Protein AF-A0AAN6VGY4-F1 (afdb_monomer_lite)

Foldseek 3Di:
DCDPQDDPRVLQVVQVVQQPDQAEEAEAEAPADCVQAFDPPDPPPDHSVVSHHDYPHYYYHYDYPHPCCCVGPNPVVPDDDDDDDD

Sequence (86 aa):
LAGSLDGAELLTAVRERIEADPCWLLVLNSADDLKLFGSRTGDEARTLSDFIPRGPVGTVLWTSREKRIGGSLVGAQRAINQTSPV

Organism: NCBI:txid669021

Structure (mmCIF, N/CA/C/O backbone):
data_AF-A0AAN6VGY4-F1
#
_entry.id   AF-A0AAN6VGY4-F1
#
loop_
_atom_site.group_PDB
_atom_site.id
_atom_site.type_symbol
_atom_site.label_atom_id
_atom_site.label_alt_id
_atom_site.label_comp_id
_atom_site.label_asym_id
_atom_site.label_entity_id
_atom_site.label_seq_id
_atom_site.pdbx_PDB_ins_code
_atom_site.Cartn_x
_atom_site.Cartn_y
_atom_site.Cartn_z
_atom_site.occupancy
_atom_site.B_iso_or_equiv
_atom_site.auth_seq_id
_atom_site.auth_comp_id
_atom_site.auth_asym_id
_atom_site.auth_atom_id
_atom_site.pdbx_PDB_model_num
ATOM 1 N N . LEU A 1 1 ? -3.012 -17.193 -25.312 1.00 41.62 1 LEU A N 1
ATOM 2 C CA . LEU A 1 1 ? -2.112 -16.022 -25.363 1.00 41.62 1 LEU A CA 1
ATOM 3 C C . LEU A 1 1 ? -1.584 -15.798 -23.954 1.00 41.62 1 LEU A C 1
ATOM 5 O O . LEU A 1 1 ? -2.220 -15.102 -23.183 1.00 41.62 1 LEU A O 1
ATOM 9 N N . ALA A 1 2 ? -0.513 -16.489 -23.574 1.00 47.97 2 ALA A N 1
ATOM 10 C CA . ALA A 1 2 ? 0.123 -16.307 -22.271 1.00 47.97 2 ALA A CA 1
ATOM 11 C C . ALA A 1 2 ? 1.589 -15.968 -22.538 1.00 47.97 2 ALA A C 1
ATOM 13 O O . ALA A 1 2 ? 2.466 -16.819 -22.427 1.00 47.97 2 ALA A O 1
ATOM 14 N N . GLY A 1 3 ? 1.825 -14.747 -23.024 1.00 58.06 3 GLY A N 1
ATOM 15 C CA . GLY A 1 3 ? 3.153 -14.155 -22.899 1.00 58.06 3 GLY A CA 1
ATOM 16 C C . GLY A 1 3 ? 3.443 -14.005 -21.408 1.00 58.06 3 GLY A C 1
ATOM 17 O O . GLY A 1 3 ? 2.525 -13.710 -20.640 1.00 58.06 3 GLY A O 1
ATOM 18 N N . SER A 1 4 ? 4.673 -14.290 -20.981 1.00 74.06 4 SER A N 1
ATOM 19 C CA . SER A 1 4 ? 5.060 -14.067 -19.592 1.00 74.06 4 SER A CA 1
ATOM 20 C C . SER A 1 4 ? 4.930 -12.576 -19.301 1.00 74.06 4 SER A C 1
ATOM 22 O O . SER A 1 4 ? 5.702 -11.790 -19.842 1.00 74.06 4 SER A O 1
ATOM 24 N N . LEU A 1 5 ? 3.945 -12.192 -18.490 1.00 76.56 5 LEU A N 1
ATOM 25 C CA . LEU A 1 5 ? 3.870 -10.841 -17.945 1.00 76.56 5 LEU A CA 1
ATOM 26 C C . LEU A 1 5 ? 5.187 -10.564 -17.215 1.00 76.56 5 LEU A C 1
ATOM 28 O O . LEU A 1 5 ? 5.565 -11.334 -16.327 1.00 76.56 5 LEU A O 1
ATOM 32 N N . ASP A 1 6 ? 5.881 -9.496 -17.591 1.00 83.31 6 ASP A N 1
ATOM 33 C CA . ASP A 1 6 ? 7.127 -9.081 -16.960 1.00 83.31 6 ASP A CA 1
ATOM 34 C C . ASP A 1 6 ? 7.000 -7.691 -16.323 1.00 83.31 6 ASP A C 1
ATOM 36 O O . ASP A 1 6 ? 6.059 -6.931 -16.572 1.00 83.31 6 ASP A O 1
ATOM 40 N N . GLY A 1 7 ? 7.916 -7.410 -15.393 1.00 87.25 7 GLY A N 1
ATOM 41 C CA . GLY A 1 7 ? 8.067 -6.114 -14.734 1.00 87.25 7 GLY A CA 1
ATOM 42 C C . GLY A 1 7 ? 6.748 -5.432 -14.354 1.00 87.25 7 GLY A C 1
ATOM 43 O O . GLY A 1 7 ? 6.006 -5.895 -13.487 1.00 87.25 7 GLY A O 1
ATOM 44 N N . ALA A 1 8 ? 6.480 -4.297 -15.000 1.00 88.56 8 ALA A N 1
ATOM 45 C CA . ALA A 1 8 ? 5.333 -3.446 -14.708 1.00 88.56 8 ALA A CA 1
ATOM 46 C C . ALA A 1 8 ? 3.983 -4.082 -15.076 1.00 88.56 8 ALA A C 1
ATOM 48 O O . ALA A 1 8 ? 3.003 -3.832 -14.381 1.00 88.56 8 ALA A O 1
ATOM 49 N N . GLU A 1 9 ? 3.910 -4.893 -16.135 1.00 90.38 9 GLU A N 1
ATOM 50 C CA . GLU A 1 9 ? 2.652 -5.525 -16.552 1.00 90.38 9 GLU A CA 1
ATOM 51 C C . GLU A 1 9 ? 2.209 -6.582 -15.541 1.00 90.38 9 GLU A C 1
ATOM 53 O O . GLU A 1 9 ? 1.033 -6.651 -15.183 1.00 90.38 9 GLU A O 1
ATOM 58 N N . LEU A 1 10 ? 3.166 -7.348 -15.007 1.00 92.94 10 LEU A N 1
ATOM 59 C CA . LEU A 1 10 ? 2.903 -8.297 -13.929 1.00 92.94 10 LEU A CA 1
ATOM 60 C C . LEU A 1 10 ? 2.400 -7.583 -12.670 1.00 92.94 10 LEU A C 1
ATOM 62 O O . LEU A 1 10 ? 1.408 -8.002 -12.078 1.00 92.94 10 LEU A O 1
ATOM 66 N N . LEU A 1 11 ? 3.061 -6.494 -12.269 1.00 92.62 11 LEU A N 1
ATOM 67 C CA . LEU A 1 11 ? 2.667 -5.725 -11.089 1.00 92.62 11 LEU A CA 1
ATOM 68 C C . LEU A 1 11 ? 1.282 -5.083 -11.255 1.00 92.62 11 LEU A C 1
ATOM 70 O O . LEU A 1 11 ? 0.496 -5.080 -10.308 1.00 92.62 11 LEU A O 1
ATOM 74 N N . THR A 1 12 ? 0.948 -4.604 -12.456 1.00 93.44 12 THR A N 1
ATOM 75 C CA . THR A 1 12 ? -0.403 -4.128 -12.780 1.00 93.44 12 THR A CA 1
ATOM 76 C C . THR A 1 12 ? -1.430 -5.254 -12.676 1.00 93.44 12 THR A C 1
ATOM 78 O O . THR A 1 12 ? -2.436 -5.086 -11.992 1.00 93.44 12 THR A O 1
ATOM 81 N N . ALA A 1 13 ? -1.167 -6.421 -13.266 1.00 95.06 13 ALA A N 1
ATOM 82 C CA . ALA A 1 13 ? -2.095 -7.548 -13.210 1.00 95.06 13 ALA A CA 1
ATOM 83 C C . ALA A 1 13 ? -2.322 -8.050 -11.771 1.00 95.06 13 ALA A C 1
ATOM 85 O O . ALA A 1 13 ? -3.448 -8.368 -11.386 1.00 95.06 13 ALA A O 1
ATOM 86 N N . VAL A 1 14 ? -1.267 -8.089 -10.947 1.00 94.38 14 VAL A N 1
ATOM 87 C CA . VAL A 1 14 ? -1.372 -8.430 -9.518 1.00 94.38 14 VAL A CA 1
ATOM 88 C C . VAL A 1 14 ? -2.231 -7.407 -8.781 1.00 94.38 14 VAL A C 1
ATOM 90 O O . VAL A 1 14 ? -3.131 -7.796 -8.034 1.00 94.38 14 VAL A O 1
ATOM 93 N N . ARG A 1 15 ? -1.990 -6.110 -9.011 1.00 95.19 15 ARG A N 1
ATOM 94 C CA . ARG A 1 15 ? -2.777 -5.025 -8.420 1.00 95.19 15 ARG A CA 1
ATOM 95 C C . ARG A 1 15 ? -4.264 -5.178 -8.741 1.00 95.19 15 ARG A C 1
ATOM 97 O O . ARG A 1 15 ? -5.078 -5.212 -7.823 1.00 95.19 15 ARG A O 1
ATOM 104 N N . GLU A 1 16 ? -4.599 -5.311 -10.021 1.00 94.81 16 GLU A N 1
ATOM 105 C CA . GLU A 1 16 ? -5.980 -5.448 -10.498 1.00 94.81 16 GLU A CA 1
ATOM 106 C C . GLU A 1 16 ? -6.656 -6.696 -9.924 1.00 94.81 16 GLU A C 1
ATOM 108 O O . GLU A 1 16 ? -7.819 -6.656 -9.521 1.00 94.81 16 GLU A O 1
ATOM 113 N N . ARG A 1 17 ? -5.925 -7.812 -9.822 1.00 95.31 17 ARG A N 1
ATOM 114 C CA . ARG A 1 17 ? -6.476 -9.051 -9.268 1.00 95.31 17 ARG A CA 1
ATOM 115 C C . ARG A 1 17 ? -6.825 -8.934 -7.786 1.00 95.31 17 ARG A C 1
ATOM 117 O O . ARG A 1 17 ? -7.827 -9.530 -7.383 1.00 95.31 17 ARG A O 1
ATOM 124 N N . ILE A 1 18 ? -6.008 -8.216 -7.009 1.00 95.31 18 ILE A N 1
ATOM 125 C CA . ILE A 1 18 ? -6.269 -7.922 -5.592 1.00 95.31 18 ILE A CA 1
ATOM 126 C C . ILE A 1 18 ? -7.462 -6.969 -5.471 1.00 95.31 18 ILE A C 1
ATOM 128 O O . ILE A 1 18 ? -8.372 -7.246 -4.701 1.00 95.31 18 ILE A O 1
ATOM 132 N N . GLU A 1 19 ? -7.499 -5.889 -6.261 1.00 95.00 19 GLU A N 1
ATOM 133 C CA . GLU A 1 19 ? -8.607 -4.918 -6.257 1.00 95.00 19 GLU A CA 1
ATOM 134 C C . GLU A 1 19 ? -9.960 -5.548 -6.636 1.00 95.00 19 GLU A C 1
ATOM 136 O O . GLU A 1 19 ? -11.001 -5.074 -6.183 1.00 95.00 19 GLU A O 1
ATOM 141 N N . ALA A 1 20 ? -9.955 -6.619 -7.436 1.00 94.19 20 ALA A N 1
ATOM 142 C CA . ALA A 1 20 ? -11.153 -7.375 -7.798 1.00 94.19 20 ALA A CA 1
ATOM 143 C C . ALA A 1 20 ? -11.701 -8.266 -6.666 1.00 94.19 20 ALA A C 1
ATOM 145 O O . ALA A 1 20 ? -12.816 -8.780 -6.786 1.00 94.19 20 ALA A O 1
ATOM 146 N N . ASP A 1 21 ? -10.937 -8.495 -5.594 1.00 94.31 21 ASP A N 1
ATOM 147 C CA . ASP A 1 21 ? -11.423 -9.234 -4.431 1.00 94.31 21 ASP A CA 1
ATOM 148 C C . ASP A 1 21 ? -12.313 -8.325 -3.558 1.00 94.31 21 ASP A C 1
ATOM 150 O O . ASP A 1 21 ? -11.915 -7.202 -3.239 1.00 94.31 21 ASP A O 1
ATOM 154 N N . PRO A 1 22 ? -13.520 -8.759 -3.152 1.00 90.56 22 PRO A N 1
ATOM 155 C CA . PRO A 1 22 ? -14.397 -7.951 -2.305 1.00 90.56 22 PRO A CA 1
ATOM 156 C C . PRO A 1 22 ? -13.858 -7.703 -0.886 1.00 90.56 22 PRO A C 1
ATOM 158 O O . PRO A 1 22 ? -14.406 -6.845 -0.192 1.00 90.56 22 PRO A O 1
ATOM 161 N N . CYS A 1 23 ? -12.847 -8.444 -0.413 1.00 93.56 23 CYS A N 1
ATOM 162 C CA . CYS A 1 23 ? -12.254 -8.230 0.908 1.00 93.56 23 CYS A CA 1
ATOM 163 C C . CYS A 1 23 ? -10.777 -8.642 0.943 1.00 93.56 23 CYS A C 1
ATOM 165 O O . CYS A 1 23 ? -10.453 -9.828 0.947 1.00 93.56 23 CYS A O 1
ATOM 167 N N . TRP A 1 24 ? -9.870 -7.666 1.047 1.00 94.88 24 TRP A N 1
ATOM 168 C CA . TRP A 1 24 ? -8.431 -7.936 1.080 1.00 94.88 24 TRP A CA 1
ATOM 169 C C . TRP A 1 24 ? -7.652 -7.045 2.055 1.00 94.88 24 TRP A C 1
ATOM 171 O O . TRP A 1 24 ? -8.009 -5.900 2.349 1.00 94.88 24 TRP A O 1
ATOM 181 N N . LEU A 1 25 ? -6.530 -7.593 2.524 1.00 94.75 25 LEU A N 1
ATOM 182 C CA . LEU A 1 25 ? -5.497 -6.900 3.286 1.00 94.75 25 LEU A CA 1
ATOM 183 C C . LEU A 1 25 ? -4.143 -7.192 2.637 1.00 94.75 25 LEU A C 1
ATOM 185 O O . LEU A 1 25 ? -3.717 -8.345 2.588 1.00 94.75 25 LEU A O 1
ATOM 189 N N . LEU A 1 26 ? -3.452 -6.152 2.175 1.00 94.81 26 LEU A N 1
ATOM 190 C CA . LEU A 1 26 ? -2.071 -6.258 1.710 1.00 94.81 26 LEU A CA 1
ATOM 191 C C . LEU A 1 26 ? -1.134 -5.743 2.801 1.00 94.81 26 LEU A C 1
ATOM 193 O O . LEU A 1 26 ? -1.248 -4.595 3.224 1.00 94.81 26 LEU A O 1
ATOM 197 N N . VAL A 1 27 ? -0.192 -6.574 3.243 1.00 93.69 27 VAL A N 1
ATOM 198 C CA . VAL A 1 27 ? 0.816 -6.184 4.236 1.00 93.69 27 VAL A CA 1
ATOM 199 C C . VAL A 1 27 ? 2.149 -5.946 3.541 1.00 93.69 27 VAL A C 1
ATOM 201 O O . VAL A 1 27 ? 2.739 -6.869 2.983 1.00 93.69 27 VAL A O 1
ATOM 204 N N . LEU A 1 28 ? 2.640 -4.712 3.605 1.00 91.12 28 LEU A N 1
ATOM 205 C CA . LEU A 1 28 ? 3.970 -4.330 3.142 1.00 91.12 28 LEU A CA 1
ATOM 206 C C . LEU A 1 28 ? 4.886 -4.213 4.355 1.00 91.12 28 LEU A C 1
ATOM 208 O O . LEU A 1 28 ? 4.894 -3.200 5.060 1.00 91.12 28 LEU A O 1
ATOM 212 N N . ASN A 1 29 ? 5.610 -5.298 4.622 1.00 89.88 29 ASN A N 1
ATOM 213 C CA . ASN A 1 29 ? 6.494 -5.389 5.772 1.00 89.88 29 ASN A CA 1
ATOM 214 C C . ASN A 1 29 ? 7.881 -4.807 5.458 1.00 89.88 29 ASN A C 1
ATOM 216 O O . ASN A 1 29 ? 8.429 -5.076 4.392 1.00 89.88 29 ASN A O 1
ATOM 220 N N . SER A 1 30 ? 8.462 -4.063 6.402 1.00 88.75 30 SER A N 1
ATOM 221 C CA . SER A 1 30 ? 9.805 -3.466 6.273 1.00 88.75 30 SER A CA 1
ATOM 222 C C . SER A 1 30 ? 9.942 -2.461 5.117 1.00 88.75 30 SER A C 1
ATOM 224 O O . SER A 1 30 ? 10.964 -2.415 4.433 1.00 88.75 30 SER A O 1
ATOM 226 N N . ALA A 1 31 ? 8.923 -1.624 4.910 1.00 88.31 31 ALA A N 1
ATOM 227 C CA . ALA A 1 31 ? 8.900 -0.558 3.908 1.00 88.31 31 ALA A CA 1
ATOM 228 C C . ALA A 1 31 ? 9.760 0.654 4.326 1.00 88.31 31 ALA A C 1
ATOM 230 O O . ALA A 1 31 ? 9.272 1.773 4.481 1.00 88.31 31 ALA A O 1
ATOM 231 N N . ASP A 1 32 ? 11.048 0.425 4.567 1.00 86.62 32 ASP A N 1
ATOM 232 C CA . ASP A 1 32 ? 11.980 1.445 5.059 1.00 86.62 32 ASP A CA 1
ATOM 233 C C . ASP A 1 32 ? 12.535 2.324 3.922 1.00 86.62 32 ASP A C 1
ATOM 235 O O . ASP A 1 32 ? 12.849 3.496 4.133 1.00 86.62 32 ASP A O 1
ATOM 239 N N . ASP A 1 33 ? 12.639 1.780 2.703 1.00 86.25 33 ASP A N 1
ATOM 240 C CA . ASP A 1 33 ? 13.206 2.490 1.554 1.00 86.25 33 ASP A CA 1
ATOM 241 C C . ASP A 1 33 ? 12.161 3.345 0.823 1.00 86.25 33 ASP A C 1
ATOM 243 O O . ASP A 1 33 ? 11.492 2.920 -0.120 1.00 86.25 33 ASP A O 1
ATOM 247 N N . LEU A 1 34 ? 12.047 4.604 1.239 1.00 79.12 34 LEU A N 1
ATOM 248 C CA . LEU A 1 34 ? 11.124 5.558 0.625 1.00 79.12 34 LEU A CA 1
ATOM 249 C C . LEU A 1 34 ? 11.445 5.896 -0.835 1.00 79.12 34 LEU A C 1
ATOM 251 O O . LEU A 1 34 ? 10.558 6.396 -1.531 1.00 79.12 34 LEU A O 1
ATOM 255 N N . LYS A 1 35 ? 12.670 5.653 -1.318 1.00 80.12 35 LYS A N 1
ATOM 256 C CA . LYS A 1 35 ? 13.011 5.908 -2.725 1.00 80.12 35 LYS A CA 1
ATOM 257 C C . LYS A 1 35 ? 12.313 4.914 -3.635 1.00 80.12 35 LYS A C 1
ATOM 259 O O . LYS A 1 35 ? 11.742 5.314 -4.640 1.00 80.12 35 LYS A O 1
ATOM 264 N N . LEU A 1 36 ? 12.262 3.654 -3.213 1.00 78.19 36 LEU A N 1
ATOM 265 C CA . LEU A 1 36 ? 11.589 2.588 -3.943 1.00 78.19 36 LEU A CA 1
ATOM 266 C C . LEU A 1 36 ? 10.066 2.806 -4.032 1.00 78.19 36 LEU A C 1
ATOM 268 O O . LEU A 1 36 ? 9.439 2.493 -5.047 1.00 78.19 36 LEU A O 1
ATOM 272 N N . PHE A 1 37 ? 9.464 3.353 -2.971 1.00 76.38 37 PHE A N 1
ATOM 273 C CA . PHE A 1 37 ? 8.013 3.490 -2.891 1.00 76.38 37 PHE A CA 1
ATOM 274 C C . PHE A 1 37 ? 7.459 4.855 -3.309 1.00 76.38 37 PHE A C 1
ATOM 276 O O . PHE A 1 37 ? 6.359 4.874 -3.846 1.00 76.38 37 PHE A O 1
ATOM 283 N N . GLY A 1 38 ? 8.142 5.984 -3.089 1.00 65.19 38 GLY A N 1
ATOM 284 C CA . GLY A 1 38 ? 7.483 7.288 -3.281 1.00 65.19 38 GLY A CA 1
ATOM 285 C C . GLY A 1 38 ? 8.358 8.507 -3.549 1.00 65.19 38 GLY A C 1
ATOM 286 O O . GLY A 1 38 ? 7.820 9.564 -3.879 1.00 65.19 38 GLY A O 1
ATOM 287 N N . SER A 1 39 ? 9.684 8.419 -3.446 1.00 62.16 39 SER A N 1
ATOM 288 C CA . SER A 1 39 ? 10.540 9.559 -3.778 1.00 62.16 39 SER A CA 1
ATOM 289 C C . SER A 1 39 ? 10.852 9.563 -5.272 1.00 62.16 39 SER A C 1
ATOM 291 O O . SER A 1 39 ? 11.815 8.945 -5.710 1.00 62.16 39 SER A O 1
ATOM 293 N N . ARG A 1 40 ? 10.046 10.286 -6.063 1.00 61.62 40 ARG A N 1
ATOM 294 C CA . ARG A 1 40 ? 10.375 10.614 -7.461 1.00 61.62 40 ARG A CA 1
ATOM 295 C C . ARG A 1 40 ? 11.558 11.585 -7.484 1.00 61.62 40 ARG A C 1
ATOM 297 O O . ARG A 1 40 ? 11.383 12.791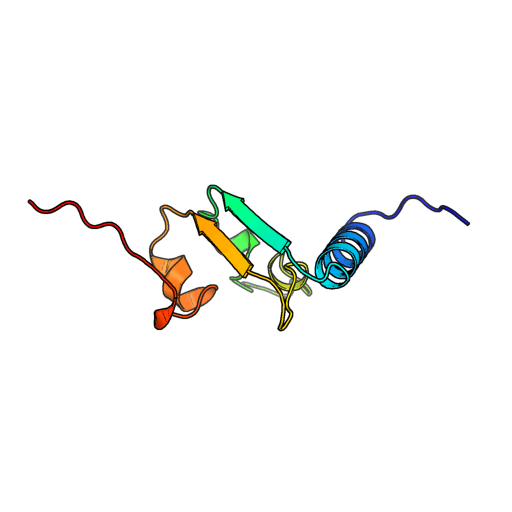 -7.628 1.00 61.62 40 ARG A O 1
ATOM 304 N N . THR A 1 41 ? 12.770 11.084 -7.275 1.00 51.53 41 THR A N 1
ATOM 305 C CA . THR A 1 41 ? 14.000 11.850 -7.496 1.00 51.53 41 THR A CA 1
ATOM 306 C C . THR A 1 41 ? 14.521 11.529 -8.892 1.00 51.53 41 THR A C 1
ATOM 308 O O . THR A 1 41 ? 15.371 10.660 -9.038 1.00 51.53 41 THR A O 1
ATOM 311 N N . GLY A 1 42 ? 13.989 12.203 -9.918 1.00 56.91 42 GLY A N 1
ATOM 312 C CA . GLY A 1 42 ? 14.411 12.047 -11.319 1.00 56.91 42 GLY A CA 1
ATOM 313 C C . GLY A 1 42 ? 13.277 11.696 -12.287 1.00 56.91 42 GLY A C 1
ATOM 314 O O . GLY A 1 42 ? 12.103 11.734 -11.921 1.00 56.91 42 GLY A O 1
ATOM 315 N N . ASP A 1 43 ? 13.649 11.348 -13.522 1.00 51.44 43 ASP A N 1
ATOM 316 C CA . ASP A 1 43 ? 12.760 11.006 -14.651 1.00 51.44 43 ASP A CA 1
ATOM 317 C C . ASP A 1 43 ? 12.209 9.562 -14.571 1.00 51.44 43 ASP A C 1
ATOM 319 O O . ASP A 1 43 ? 11.925 8.912 -15.577 1.00 51.44 43 ASP A O 1
ATOM 323 N N . GLU A 1 44 ? 12.086 9.008 -13.358 1.00 58.09 44 GLU A N 1
ATOM 324 C CA . GLU A 1 44 ? 11.477 7.692 -13.168 1.00 58.09 44 GLU A CA 1
ATOM 325 C C . GLU A 1 44 ? 9.960 7.800 -13.372 1.00 58.09 44 GLU A C 1
ATOM 327 O O . GLU A 1 44 ? 9.221 8.419 -12.595 1.00 58.09 44 GLU A O 1
ATOM 332 N N . ALA A 1 45 ? 9.498 7.210 -14.476 1.00 63.66 45 ALA A N 1
ATOM 333 C CA . ALA A 1 45 ? 8.120 7.313 -14.938 1.00 63.66 45 ALA A CA 1
ATOM 334 C C . ALA A 1 45 ? 7.103 6.611 -14.017 1.00 63.66 45 ALA A C 1
ATOM 336 O O . ALA A 1 45 ? 5.926 6.970 -14.055 1.00 63.66 45 ALA A O 1
ATOM 337 N N . ARG A 1 46 ? 7.527 5.626 -13.205 1.00 69.94 46 ARG A N 1
ATOM 338 C CA . ARG A 1 46 ? 6.676 4.881 -12.256 1.00 69.94 46 ARG A CA 1
ATOM 339 C C . ARG A 1 46 ? 7.459 4.465 -11.014 1.00 69.94 46 ARG A C 1
ATOM 341 O O . ARG A 1 46 ? 8.609 4.058 -11.122 1.00 69.94 46 ARG A O 1
ATOM 348 N N . THR A 1 47 ? 6.805 4.505 -9.860 1.00 83.62 47 THR A N 1
ATOM 349 C CA . THR A 1 47 ? 7.327 4.003 -8.574 1.00 83.62 47 THR A CA 1
ATOM 350 C C . THR A 1 47 ? 6.535 2.776 -8.127 1.00 83.62 47 THR A C 1
ATOM 352 O O . THR A 1 47 ? 5.440 2.528 -8.638 1.00 83.62 47 THR A O 1
ATOM 355 N N . LEU A 1 48 ? 7.020 2.013 -7.136 1.00 85.31 48 LEU A N 1
ATOM 356 C CA . LEU A 1 48 ? 6.246 0.867 -6.636 1.00 85.31 48 LEU A CA 1
ATOM 357 C C . LEU A 1 48 ? 4.867 1.265 -6.092 1.00 85.31 48 LEU A C 1
ATOM 359 O O . LEU A 1 48 ? 3.941 0.461 -6.175 1.00 85.31 48 LEU A O 1
ATOM 363 N N . SER A 1 49 ? 4.687 2.499 -5.599 1.00 85.62 49 SER A N 1
ATOM 364 C CA . SER A 1 49 ? 3.372 2.970 -5.132 1.00 85.62 49 SER A CA 1
ATOM 365 C C . SER A 1 49 ? 2.290 3.021 -6.210 1.00 85.62 49 SER A C 1
ATOM 367 O O . SER A 1 49 ? 1.098 3.009 -5.882 1.00 85.62 49 SER A O 1
ATOM 369 N N . ASP A 1 50 ? 2.671 3.041 -7.488 1.00 88.69 50 ASP A N 1
ATOM 370 C CA . ASP A 1 50 ? 1.728 3.015 -8.607 1.00 88.69 50 ASP A CA 1
ATOM 371 C C . ASP A 1 50 ? 1.075 1.637 -8.779 1.00 88.69 50 ASP A C 1
ATOM 373 O O . ASP A 1 50 ? -0.040 1.530 -9.300 1.00 88.69 50 ASP A O 1
ATOM 377 N N . PHE A 1 51 ? 1.728 0.592 -8.272 1.00 91.50 51 PHE A N 1
ATOM 378 C CA . PHE A 1 51 ? 1.264 -0.793 -8.336 1.00 91.50 51 PHE A CA 1
ATOM 379 C C . PHE A 1 51 ? 0.621 -1.277 -7.035 1.00 91.50 51 PHE A C 1
ATOM 381 O O . PHE A 1 51 ? 0.212 -2.429 -6.932 1.00 91.50 51 PHE A O 1
ATOM 388 N N . ILE A 1 52 ? 0.495 -0.407 -6.035 1.00 92.00 52 ILE A N 1
ATOM 389 C CA . ILE A 1 52 ? -0.176 -0.759 -4.786 1.00 92.00 52 ILE A CA 1
ATOM 390 C C . ILE A 1 52 ? -1.693 -0.664 -4.983 1.00 92.00 52 ILE A C 1
ATOM 392 O O . ILE A 1 52 ? -2.160 0.375 -5.457 1.00 92.00 52 ILE A O 1
ATOM 396 N N . PRO A 1 53 ? -2.462 -1.704 -4.605 1.00 93.38 53 PRO A N 1
ATOM 397 C CA . PRO A 1 53 ? -3.916 -1.719 -4.699 1.00 93.38 53 PRO A CA 1
ATOM 398 C C . PRO A 1 53 ? -4.573 -0.510 -4.033 1.00 93.38 53 PRO A C 1
ATOM 400 O O . PRO A 1 53 ? -4.241 -0.124 -2.909 1.00 93.38 53 PRO A O 1
ATOM 403 N N . ARG A 1 54 ? -5.539 0.076 -4.736 1.00 87.75 54 ARG A N 1
ATOM 404 C CA . ARG A 1 54 ? -6.378 1.185 -4.288 1.00 87.75 54 ARG A CA 1
ATOM 405 C C . ARG A 1 54 ? -7.823 0.786 -4.534 1.00 87.75 54 ARG A C 1
ATOM 407 O O . ARG A 1 54 ? -8.194 0.420 -5.639 1.00 87.75 54 ARG A O 1
ATOM 414 N N . GLY A 1 55 ? -8.666 0.894 -3.521 1.00 81.38 55 GLY A N 1
ATOM 415 C CA . GLY A 1 55 ? -10.068 0.549 -3.685 1.00 81.38 55 GLY A CA 1
ATOM 416 C C . GLY A 1 55 ? -10.887 0.869 -2.446 1.00 81.38 55 GLY A C 1
ATOM 417 O O . GLY A 1 55 ? -10.318 1.085 -1.375 1.00 81.38 55 GLY A O 1
ATOM 418 N N . PRO A 1 56 ? -12.220 0.919 -2.582 1.00 77.69 56 PRO A N 1
ATOM 419 C CA . PRO A 1 56 ? -13.114 1.186 -1.459 1.00 77.69 56 PRO A CA 1
ATOM 420 C C . PRO A 1 56 ? -13.221 -0.003 -0.491 1.00 77.69 56 PRO A C 1
ATOM 422 O O . PRO A 1 56 ? -13.615 0.182 0.656 1.00 77.69 56 PRO A O 1
ATOM 425 N N . VAL A 1 57 ? -12.876 -1.211 -0.949 1.00 84.56 57 VAL A N 1
ATOM 426 C CA . VAL A 1 57 ? -13.047 -2.479 -0.231 1.00 84.56 57 VAL A CA 1
ATOM 427 C C . VAL A 1 57 ? -11.703 -3.184 -0.053 1.00 84.56 57 VAL A C 1
ATOM 429 O O . VAL A 1 57 ? -11.402 -4.168 -0.712 1.00 84.56 57 VAL A O 1
ATOM 432 N N . GLY A 1 58 ? -10.852 -2.638 0.815 1.00 90.69 58 GLY A N 1
ATOM 433 C CA . GLY A 1 58 ? -9.579 -3.259 1.180 1.00 90.69 58 GLY A CA 1
ATOM 434 C C . GLY A 1 58 ? -8.623 -2.301 1.876 1.00 90.69 58 GLY A C 1
ATOM 435 O O . GLY A 1 58 ? -8.873 -1.098 1.960 1.00 90.69 58 GLY A O 1
ATOM 436 N N . THR A 1 59 ? -7.547 -2.831 2.454 1.00 92.56 59 THR A N 1
ATOM 437 C CA . THR A 1 59 ? -6.582 -2.037 3.231 1.00 92.56 59 THR A CA 1
ATOM 438 C C . THR A 1 59 ? -5.150 -2.451 2.927 1.00 92.56 59 THR A C 1
ATOM 440 O O . THR A 1 59 ? -4.846 -3.631 2.774 1.00 92.56 59 THR A O 1
ATOM 443 N N . VAL A 1 60 ? -4.249 -1.469 2.888 1.00 92.62 60 VAL A N 1
ATOM 444 C CA . VAL A 1 60 ? -2.802 -1.702 2.854 1.00 92.62 60 VAL A CA 1
ATOM 445 C C . VAL A 1 60 ? -2.228 -1.347 4.220 1.00 92.62 60 VAL A C 1
ATOM 447 O O . VAL A 1 60 ? -2.333 -0.199 4.657 1.00 92.62 60 VAL A O 1
ATOM 450 N N . LEU A 1 61 ? -1.625 -2.324 4.890 1.00 92.62 61 LEU A N 1
ATOM 451 C CA . LEU A 1 61 ? -0.902 -2.125 6.139 1.00 92.62 61 LEU A CA 1
ATOM 452 C C . LEU A 1 61 ? 0.591 -2.027 5.845 1.00 92.62 61 LEU A C 1
ATOM 454 O O . LEU A 1 61 ? 1.189 -2.943 5.285 1.00 92.62 61 LEU A O 1
ATOM 458 N N . TRP A 1 62 ? 1.188 -0.925 6.273 1.00 90.69 62 TRP A N 1
ATOM 459 C CA . TRP A 1 62 ? 2.608 -0.658 6.115 1.00 90.69 62 TRP A CA 1
ATOM 460 C C . TRP A 1 62 ? 3.303 -0.809 7.458 1.00 90.69 62 TRP A C 1
ATOM 462 O O . TRP A 1 62 ? 2.879 -0.198 8.439 1.00 90.69 62 TRP A O 1
ATOM 472 N N . THR A 1 63 ? 4.393 -1.569 7.500 1.00 90.81 63 THR A N 1
ATOM 473 C CA . THR A 1 63 ? 5.314 -1.541 8.639 1.00 90.81 63 THR A CA 1
ATOM 474 C C . THR A 1 63 ? 6.640 -0.963 8.171 1.00 90.81 63 THR A C 1
ATOM 476 O O . THR A 1 63 ? 7.168 -1.328 7.121 1.00 90.81 63 THR A O 1
ATOM 479 N N . SER A 1 64 ? 7.161 -0.003 8.925 1.00 90.00 64 SER A N 1
ATOM 480 C CA . SER A 1 64 ? 8.395 0.694 8.584 1.00 90.00 64 SER A CA 1
ATOM 481 C C . SER A 1 64 ? 9.035 1.254 9.845 1.00 90.00 64 SER A C 1
ATOM 483 O O . SER A 1 64 ? 8.346 1.649 10.787 1.00 90.00 64 SER A O 1
ATOM 485 N N . ARG A 1 65 ? 10.363 1.294 9.850 1.00 87.81 65 ARG A N 1
ATOM 486 C CA . ARG A 1 65 ? 11.195 2.020 10.815 1.00 87.81 65 ARG A CA 1
ATOM 487 C C . ARG A 1 65 ? 11.395 3.473 10.388 1.00 87.81 65 ARG A C 1
ATOM 489 O O . ARG A 1 65 ? 11.755 4.310 11.217 1.00 87.81 65 ARG A O 1
ATOM 496 N N . GLU A 1 66 ? 11.167 3.778 9.112 1.00 84.69 66 GLU A N 1
ATOM 497 C CA . GLU A 1 66 ? 11.312 5.119 8.562 1.00 84.69 66 GLU A CA 1
ATOM 498 C C . GLU A 1 66 ? 10.071 5.963 8.871 1.00 84.69 66 GLU A C 1
ATOM 500 O O . GLU A 1 66 ? 8.998 5.809 8.286 1.00 84.69 66 GLU A O 1
ATOM 505 N N . LYS A 1 67 ? 10.231 6.916 9.792 1.00 81.00 67 LYS A N 1
ATOM 506 C CA . LYS A 1 67 ? 9.140 7.769 10.288 1.00 81.00 67 LYS A CA 1
ATOM 507 C C . LYS A 1 67 ? 8.516 8.631 9.191 1.00 81.00 67 LYS A C 1
ATOM 509 O O . LYS A 1 67 ? 7.351 9.015 9.291 1.00 81.00 67 LYS A O 1
ATOM 514 N N . ARG A 1 68 ? 9.268 8.937 8.130 1.00 81.69 68 ARG A N 1
ATOM 515 C CA . ARG A 1 68 ? 8.793 9.750 7.003 1.00 81.69 68 ARG A CA 1
ATOM 516 C C . ARG A 1 68 ? 7.742 9.039 6.138 1.00 81.69 68 ARG A C 1
ATOM 518 O O . ARG A 1 68 ? 7.043 9.724 5.384 1.00 81.69 68 ARG A O 1
ATOM 525 N N . ILE A 1 69 ? 7.561 7.718 6.274 1.00 80.69 69 ILE A N 1
ATOM 526 C CA . ILE A 1 69 ? 6.532 6.967 5.530 1.00 80.69 69 ILE A CA 1
ATOM 527 C C . ILE A 1 69 ? 5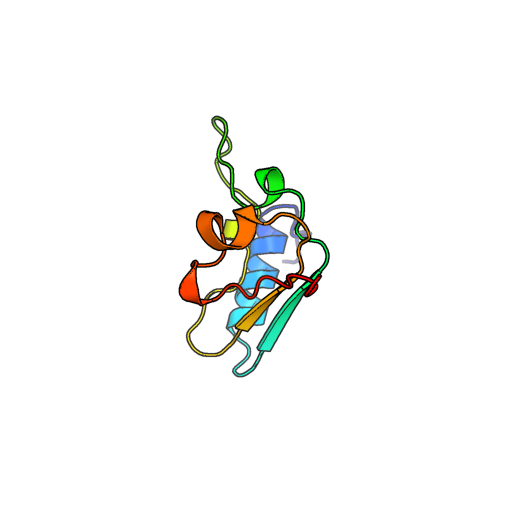.121 7.498 5.798 1.00 80.69 69 ILE A C 1
ATOM 529 O O . ILE A 1 69 ? 4.303 7.586 4.881 1.00 80.69 69 ILE A O 1
ATOM 533 N N . GLY A 1 70 ? 4.867 7.914 7.042 1.00 75.50 70 GLY A N 1
ATOM 534 C CA . GLY A 1 70 ? 3.569 8.387 7.498 1.00 75.50 70 GLY A CA 1
ATOM 535 C C . GLY A 1 70 ? 3.163 9.741 6.932 1.00 75.50 70 GLY A C 1
ATOM 536 O O . GLY A 1 70 ? 2.027 10.128 7.116 1.00 75.50 70 GLY A O 1
ATOM 537 N N . GLY A 1 71 ? 4.055 10.483 6.274 1.00 76.62 71 GLY A N 1
ATOM 538 C CA . GLY A 1 71 ? 3.695 11.724 5.579 1.00 76.62 71 GLY A CA 1
ATOM 539 C C . GLY A 1 71 ? 3.788 11.605 4.063 1.00 76.62 71 GLY A C 1
ATOM 540 O O . GLY A 1 71 ? 2.969 12.170 3.345 1.00 76.62 71 GLY A O 1
ATOM 541 N N . SER A 1 72 ? 4.801 10.885 3.576 1.00 70.56 72 SER A N 1
ATOM 542 C CA . SER A 1 72 ? 5.134 10.846 2.151 1.00 70.56 72 SER A CA 1
ATOM 543 C C . SER A 1 72 ? 4.316 9.840 1.344 1.00 70.56 72 SER A C 1
ATOM 545 O O . SER A 1 72 ? 4.251 9.973 0.126 1.00 70.56 72 SER A O 1
ATOM 547 N N . LEU A 1 73 ? 3.780 8.802 1.987 1.00 74.38 73 LEU A N 1
ATOM 548 C CA . LEU A 1 73 ? 3.269 7.615 1.294 1.00 74.38 73 LEU A CA 1
ATOM 549 C C . LEU A 1 73 ? 1.947 7.137 1.888 1.00 74.38 73 LEU A C 1
ATOM 551 O O . LEU A 1 73 ? 0.977 6.881 1.180 1.00 74.38 73 LEU A O 1
ATOM 555 N N . VAL A 1 74 ? 1.903 7.073 3.214 1.00 72.31 74 VAL A N 1
ATOM 556 C CA . VAL A 1 74 ? 0.683 6.915 3.994 1.00 72.31 74 VAL A CA 1
ATOM 557 C C . VAL A 1 74 ? 0.280 8.314 4.459 1.00 72.31 74 VAL A C 1
ATOM 559 O O . VAL A 1 74 ? 1.145 9.131 4.747 1.00 72.31 74 VAL A O 1
ATOM 562 N N . GLY A 1 75 ? -1.012 8.642 4.491 1.00 75.56 75 GLY A N 1
ATOM 563 C CA . GLY A 1 75 ? -1.443 9.934 5.036 1.00 75.56 75 GLY A CA 1
ATOM 564 C C . GLY A 1 75 ? -1.151 10.021 6.539 1.00 75.56 75 GLY A C 1
ATOM 565 O O . GLY A 1 7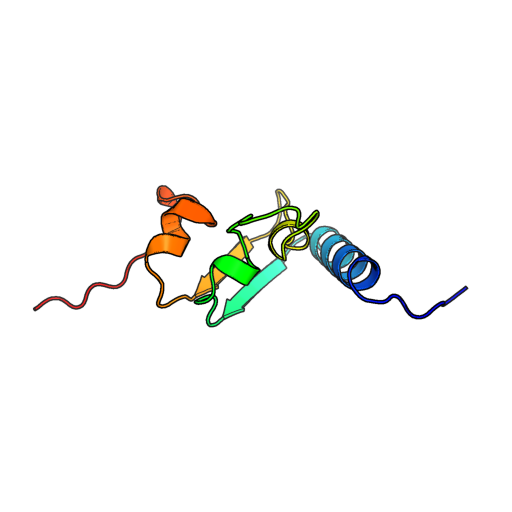5 ? -1.381 9.046 7.250 1.00 75.56 75 GLY A O 1
ATOM 566 N N . ALA A 1 76 ? -0.728 11.190 7.034 1.00 72.94 76 ALA A N 1
ATOM 567 C CA . ALA A 1 76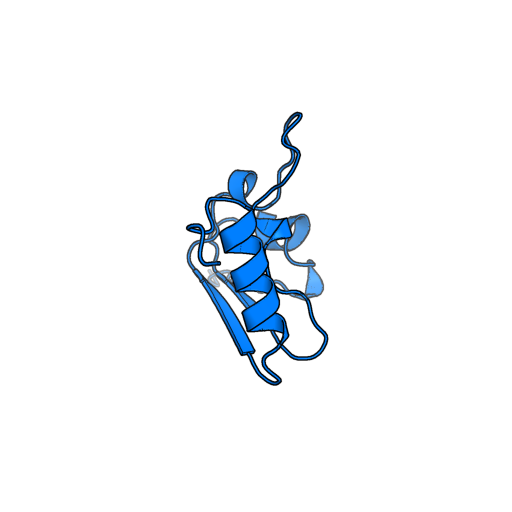 ? -0.298 11.393 8.431 1.00 72.94 76 ALA A CA 1
ATOM 568 C C . ALA A 1 76 ? -1.303 10.911 9.479 1.00 72.94 76 ALA A C 1
ATOM 570 O O . ALA A 1 76 ? -0.920 10.349 10.500 1.00 72.94 76 ALA A O 1
ATOM 571 N N . GLN A 1 77 ? -2.594 11.055 9.195 1.00 75.56 77 GLN A N 1
ATOM 572 C CA . GLN A 1 77 ? -3.675 10.621 10.082 1.00 75.56 77 GLN A CA 1
ATOM 573 C C . GLN A 1 77 ? -3.859 9.094 10.146 1.00 75.56 77 GLN A C 1
ATOM 575 O O . GLN A 1 77 ? -4.623 8.607 10.971 1.00 75.56 77 GLN A O 1
ATOM 580 N N . ARG A 1 78 ? -3.194 8.336 9.268 1.00 80.50 78 ARG A N 1
ATOM 581 C CA . ARG A 1 78 ? -3.270 6.870 9.172 1.00 80.50 78 ARG A CA 1
ATOM 582 C C . ARG A 1 78 ? -1.995 6.181 9.664 1.00 80.50 78 ARG A C 1
ATOM 584 O O . ARG A 1 78 ? -1.910 4.958 9.608 1.00 80.50 78 ARG A O 1
ATOM 591 N N . ALA A 1 79 ? -1.002 6.949 10.111 1.00 83.50 79 ALA A N 1
ATOM 592 C CA . ALA A 1 79 ? 0.260 6.424 10.605 1.00 83.50 79 ALA A CA 1
ATOM 593 C C . ALA A 1 79 ? 0.227 6.280 12.130 1.00 83.50 79 ALA A C 1
ATOM 595 O O . ALA A 1 79 ? -0.153 7.206 12.846 1.00 83.50 79 ALA A O 1
ATOM 596 N N . ILE A 1 80 ? 0.677 5.129 12.629 1.00 82.00 80 ILE A N 1
ATOM 597 C CA . ILE A 1 80 ? 0.891 4.895 14.058 1.00 82.00 80 ILE A CA 1
ATOM 598 C C . ILE A 1 80 ? 2.397 4.859 14.288 1.00 82.00 80 ILE A C 1
ATOM 600 O O . ILE A 1 80 ? 3.087 3.967 13.800 1.00 82.00 80 ILE A O 1
ATOM 604 N N . ASN A 1 81 ? 2.905 5.838 15.035 1.00 83.00 81 ASN A N 1
ATOM 605 C CA . ASN A 1 81 ? 4.305 5.877 15.433 1.00 83.00 81 ASN A CA 1
ATOM 606 C C . ASN A 1 81 ? 4.450 5.255 16.816 1.00 83.00 81 ASN A C 1
ATOM 608 O O . ASN A 1 81 ? 3.960 5.803 17.803 1.00 83.00 81 ASN A O 1
ATOM 612 N N . GLN A 1 82 ? 5.156 4.133 16.895 1.00 76.31 82 GLN A N 1
ATOM 613 C CA . GLN A 1 82 ? 5.509 3.557 18.181 1.00 76.31 82 GLN A CA 1
ATOM 614 C C . GLN A 1 82 ? 6.667 4.361 18.784 1.00 76.31 82 GLN A C 1
ATOM 616 O O . GLN A 1 82 ? 7.810 4.281 18.333 1.00 76.31 82 GLN A O 1
ATOM 621 N N . THR A 1 83 ? 6.372 5.160 19.804 1.00 77.06 83 THR A N 1
ATOM 622 C CA . THR A 1 83 ? 7.387 5.754 20.678 1.00 77.06 83 THR A CA 1
ATOM 623 C C . THR A 1 83 ? 7.441 4.939 21.960 1.00 77.06 83 THR A C 1
ATOM 625 O O . THR A 1 83 ? 6.414 4.776 22.616 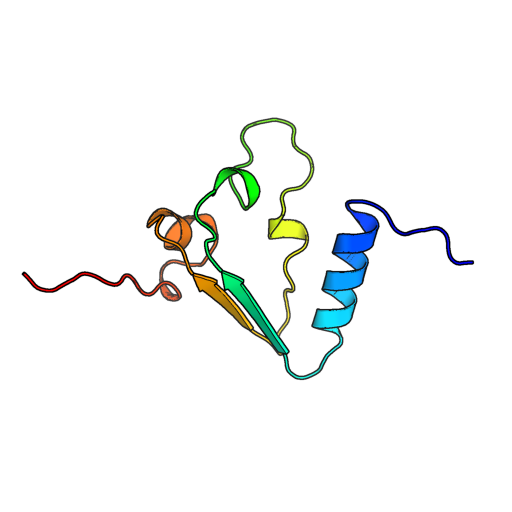1.00 77.06 83 THR A O 1
ATOM 628 N N . SER A 1 84 ? 8.614 4.416 22.324 1.00 73.50 84 SER A N 1
ATOM 629 C CA . SER A 1 84 ? 8.788 3.848 23.664 1.00 73.50 84 SER A CA 1
ATOM 630 C C . SER A 1 84 ? 8.637 4.977 24.686 1.00 73.50 84 SER A C 1
ATOM 632 O O . SER A 1 84 ? 9.315 5.996 24.520 1.00 73.50 84 SER A O 1
ATOM 634 N N . PRO A 1 85 ? 7.779 4.840 25.713 1.00 66.69 85 PRO A N 1
ATOM 635 C CA . PRO A 1 85 ? 7.849 5.730 26.859 1.00 66.69 85 PRO A CA 1
ATOM 636 C C . PRO A 1 85 ? 9.215 5.528 27.525 1.00 66.69 85 PRO A C 1
ATOM 638 O O . PRO A 1 85 ? 9.692 4.394 27.639 1.00 66.69 85 PRO A O 1
ATOM 641 N N . VAL A 1 86 ? 9.860 6.648 27.843 1.00 58.06 86 VAL A N 1
ATOM 642 C CA . VAL A 1 86 ? 11.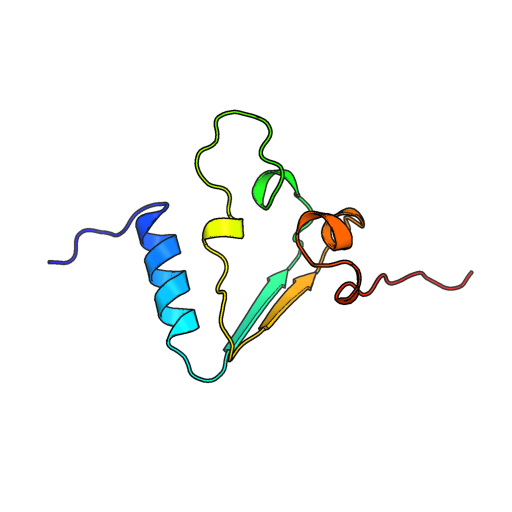087 6.711 28.646 1.00 58.06 86 VAL A CA 1
ATOM 643 C C . VAL A 1 86 ? 10.689 6.704 30.112 1.00 58.06 86 VAL A C 1
ATOM 645 O O . VAL A 1 86 ? 9.694 7.397 30.429 1.00 58.06 86 VAL A O 1
#

Secondary structure (DSSP, 8-state):
------HHHHHHHHHHHHHTSSS-EEEETT---HHHHT---SS-S--GGGGS---SS-EEEE--S-TTHHHHTS-GGG----PPP-

pLDDT: mean 81.5, std 12.67, range [41.62, 95.31]

Radius of gyration: 15.01 Å; chains: 1; bounding box: 29×28×54 Å